Protein AF-A0A1Q3BG11-F1 (afdb_monomer_lite)

Structure (mmCIF, N/CA/C/O backbone):
data_AF-A0A1Q3BG11-F1
#
_entry.id   AF-A0A1Q3BG11-F1
#
loop_
_atom_site.group_PDB
_atom_site.id
_atom_site.type_symbol
_atom_site.label_atom_id
_atom_site.label_alt_id
_atom_site.label_comp_id
_atom_site.label_asym_id
_atom_site.label_entity_id
_atom_site.label_seq_id
_atom_site.pdbx_PDB_ins_code
_atom_site.Cartn_x
_atom_site.Cartn_y
_atom_site.Cartn_z
_atom_site.occupancy
_atom_site.B_iso_or_equiv
_atom_site.auth_seq_id
_atom_site.auth_comp_id
_atom_site.auth_asym_id
_atom_site.auth_atom_id
_atom_site.pdbx_PDB_model_num
ATOM 1 N N . MET A 1 1 ? 8.429 -16.108 -22.280 1.00 91.06 1 MET A N 1
ATOM 2 C CA . MET A 1 1 ? 7.353 -15.511 -23.108 1.00 91.06 1 MET A CA 1
ATOM 3 C C . MET A 1 1 ? 7.818 -15.096 -24.497 1.00 91.06 1 MET A C 1
ATOM 5 O O . MET A 1 1 ? 7.087 -15.350 -25.440 1.00 91.06 1 MET A O 1
ATOM 9 N N . THR A 1 2 ? 9.026 -14.552 -24.651 1.00 92.62 2 THR A N 1
ATOM 10 C CA . THR A 1 2 ? 9.602 -14.140 -25.947 1.00 92.62 2 THR A CA 1
ATOM 11 C C . THR A 1 2 ? 9.601 -15.234 -27.016 1.00 92.62 2 THR A C 1
ATOM 13 O O . THR A 1 2 ? 9.143 -14.990 -28.124 1.00 92.62 2 THR A O 1
ATOM 16 N N . VAL A 1 3 ? 10.014 -16.461 -26.672 1.00 95.56 3 VAL A N 1
ATOM 17 C CA . VAL A 1 3 ? 10.010 -17.607 -27.607 1.00 95.56 3 VAL A CA 1
ATOM 18 C C . VAL A 1 3 ? 8.602 -17.912 -28.127 1.00 95.56 3 VAL A C 1
ATOM 20 O O . VAL A 1 3 ? 8.398 -18.073 -29.325 1.00 95.56 3 VAL A O 1
ATOM 23 N N . PHE A 1 4 ? 7.615 -17.937 -27.229 1.00 95.31 4 PHE A N 1
ATOM 24 C CA . PHE A 1 4 ? 6.220 -18.174 -27.596 1.00 95.31 4 PHE A CA 1
ATOM 25 C C . PHE A 1 4 ? 5.673 -17.057 -28.492 1.00 95.31 4 PHE A C 1
ATOM 27 O O . PHE A 1 4 ? 5.057 -17.341 -29.513 1.00 95.31 4 PHE A O 1
ATOM 34 N N . ALA A 1 5 ? 5.934 -15.793 -28.143 1.00 95.75 5 ALA A N 1
ATOM 35 C CA . ALA A 1 5 ? 5.505 -14.654 -28.947 1.00 95.75 5 ALA A CA 1
ATOM 36 C C . ALA A 1 5 ? 6.107 -14.695 -30.363 1.00 95.75 5 ALA A C 1
ATOM 38 O O . ALA A 1 5 ? 5.380 -14.507 -31.334 1.00 95.75 5 ALA A O 1
ATOM 39 N N . ALA A 1 6 ? 7.396 -15.026 -30.493 1.00 95.75 6 ALA A N 1
ATOM 40 C CA . ALA A 1 6 ? 8.051 -15.188 -31.789 1.00 95.75 6 ALA A CA 1
ATOM 41 C C . ALA A 1 6 ? 7.419 -16.314 -32.627 1.00 95.75 6 ALA A C 1
ATOM 43 O O . ALA A 1 6 ? 7.123 -16.113 -33.803 1.00 95.75 6 ALA A O 1
ATOM 44 N N . GLY A 1 7 ? 7.157 -17.478 -32.023 1.00 97.38 7 GLY A N 1
ATOM 45 C CA . GLY A 1 7 ? 6.499 -18.596 -32.708 1.00 97.38 7 GLY A CA 1
ATOM 46 C C . GLY A 1 7 ? 5.067 -18.270 -33.141 1.00 97.38 7 GLY A C 1
ATOM 47 O O . GLY A 1 7 ? 4.657 -18.616 -34.248 1.00 97.38 7 GLY A O 1
ATOM 48 N N . MET A 1 8 ? 4.322 -17.547 -32.305 1.00 96.94 8 MET A N 1
ATOM 49 C CA . MET A 1 8 ? 2.980 -17.084 -32.641 1.00 96.94 8 MET A CA 1
ATOM 50 C C . MET A 1 8 ? 2.997 -16.107 -33.821 1.00 96.94 8 MET A C 1
ATOM 52 O O . MET A 1 8 ? 2.231 -16.300 -34.759 1.00 96.94 8 MET A O 1
ATOM 56 N N . ILE A 1 9 ? 3.909 -15.128 -33.828 1.00 96.25 9 ILE A N 1
ATOM 57 C CA . ILE A 1 9 ? 4.080 -14.195 -34.954 1.00 96.25 9 ILE A CA 1
ATOM 58 C C . ILE A 1 9 ? 4.411 -14.961 -36.243 1.00 96.25 9 ILE A C 1
ATOM 60 O O . ILE A 1 9 ? 3.828 -14.691 -37.289 1.00 96.25 9 ILE A O 1
ATOM 64 N N . GLN A 1 10 ? 5.291 -15.966 -36.184 1.00 97.88 10 GLN A N 1
ATOM 65 C CA . GLN A 1 10 ? 5.589 -16.808 -37.350 1.00 97.88 10 GLN A CA 1
ATOM 66 C C . GLN A 1 10 ? 4.364 -17.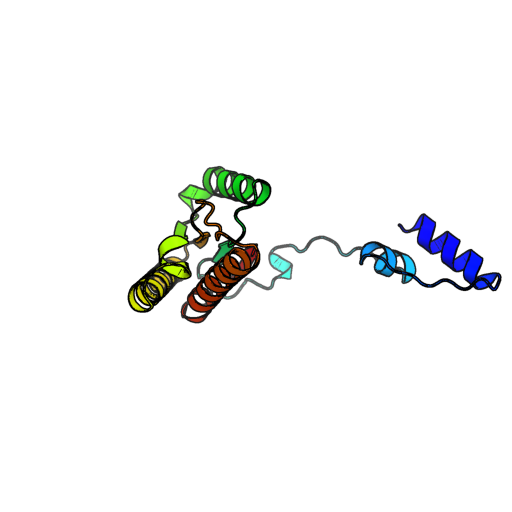580 -37.856 1.00 97.88 10 GLN A C 1
ATOM 68 O O . GLN A 1 10 ? 4.205 -17.753 -39.063 1.00 97.88 10 GLN A O 1
ATOM 73 N N . ALA A 1 11 ? 3.500 -18.059 -36.960 1.00 97.88 11 ALA A N 1
ATOM 74 C CA . ALA A 1 11 ? 2.260 -18.726 -37.342 1.00 97.88 11 ALA A CA 1
ATOM 75 C C . ALA A 1 11 ? 1.238 -17.741 -37.938 1.00 97.88 11 ALA A C 1
ATOM 77 O O . ALA A 1 11 ? 0.581 -18.078 -38.923 1.00 97.88 11 ALA A O 1
ATOM 78 N N . GLU A 1 12 ? 1.140 -16.523 -37.396 1.00 97.12 12 GLU A N 1
ATOM 79 C CA . GLU A 1 12 ? 0.310 -15.439 -37.941 1.00 97.12 12 GLU A CA 1
ATOM 80 C C . GLU A 1 12 ? 0.752 -15.052 -39.361 1.00 97.12 12 GLU A C 1
ATOM 82 O O . GLU A 1 12 ? -0.081 -14.971 -40.262 1.00 97.12 12 GLU A O 1
ATOM 87 N N . LEU A 1 13 ? 2.064 -14.939 -39.606 1.00 97.38 13 LEU A N 1
ATOM 88 C CA . LEU A 1 13 ? 2.633 -14.705 -40.944 1.00 97.38 13 LEU A CA 1
ATOM 89 C C . LEU A 1 13 ? 2.334 -15.840 -41.940 1.00 97.38 13 LEU A C 1
ATOM 91 O O . LEU A 1 13 ? 2.331 -15.617 -43.147 1.00 97.38 13 LEU A O 1
ATOM 95 N N . LYS A 1 14 ? 2.049 -17.052 -41.448 1.00 98.25 14 LYS A N 1
ATOM 96 C CA . LYS A 1 14 ? 1.590 -18.202 -42.247 1.00 98.25 14 LYS A CA 1
ATOM 97 C C . LYS A 1 14 ? 0.059 -18.268 -42.379 1.00 98.25 14 LYS A C 1
ATOM 99 O O . LYS A 1 14 ? -0.474 -19.303 -42.775 1.00 98.25 14 LYS A O 1
ATOM 104 N N . GLY A 1 15 ? -0.655 -17.199 -42.023 1.00 98.31 15 GLY A N 1
ATOM 105 C CA . GLY A 1 15 ? -2.106 -17.077 -42.173 1.00 98.31 15 GLY A CA 1
ATOM 106 C C . GLY A 1 15 ? -2.930 -17.659 -41.022 1.00 98.31 15 GLY A C 1
ATOM 107 O O . GLY A 1 15 ? -4.132 -17.861 -41.179 1.00 98.31 15 GLY A O 1
ATOM 108 N N . LYS A 1 16 ? -2.322 -17.965 -39.867 1.00 98.06 16 LYS A N 1
ATOM 109 C CA . LYS A 1 16 ? -3.083 -18.346 -38.665 1.00 98.06 16 LYS A CA 1
ATOM 110 C C . LYS A 1 16 ? -3.617 -17.105 -37.952 1.00 98.06 16 LYS A C 1
ATOM 11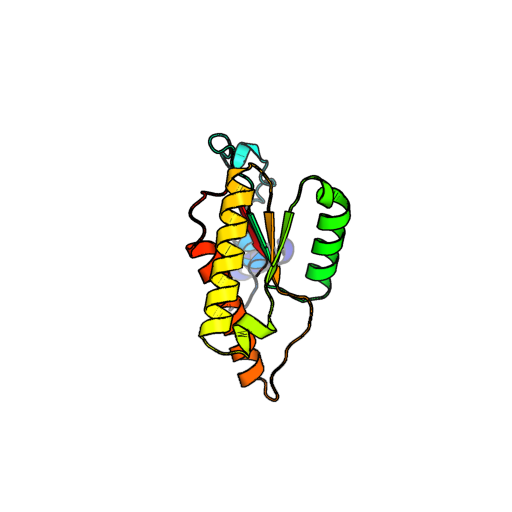2 O O . LYS A 1 16 ? -2.998 -16.048 -37.967 1.00 98.06 16 LYS A O 1
ATOM 117 N N . SER A 1 17 ? -4.754 -17.243 -37.285 1.00 96.50 17 SER A N 1
ATOM 118 C CA . SER A 1 17 ? -5.334 -16.183 -36.460 1.00 96.50 17 SER A CA 1
ATOM 119 C C . SER A 1 17 ? -5.624 -16.726 -35.072 1.00 96.50 17 SER A C 1
ATOM 121 O O . SER A 1 17 ? -6.078 -17.860 -34.922 1.00 96.50 17 SER A O 1
ATOM 123 N N . PHE A 1 18 ? -5.344 -15.915 -34.057 1.00 95.19 18 PHE A N 1
ATOM 124 C CA . PHE A 1 18 ? -5.436 -16.310 -32.660 1.00 95.19 18 PHE A CA 1
ATOM 125 C C . PHE A 1 18 ? -6.128 -15.216 -31.850 1.00 95.19 18 PHE A C 1
ATOM 127 O O . PHE A 1 18 ? -5.914 -14.027 -32.081 1.00 95.19 18 PHE A O 1
ATOM 134 N N . LEU A 1 19 ? -6.910 -15.626 -30.854 1.00 95.75 19 LEU A N 1
ATOM 135 C CA . LEU A 1 19 ? -7.451 -14.741 -29.830 1.00 95.75 19 LEU A CA 1
ATOM 136 C C . LEU A 1 19 ? -6.663 -14.951 -28.534 1.00 95.75 19 LEU A C 1
ATOM 138 O O . LEU A 1 19 ? -6.684 -16.040 -27.961 1.00 95.75 19 LEU A O 1
ATOM 142 N N . CYS A 1 20 ? -5.971 -13.914 -28.061 1.00 92.12 20 CYS A N 1
ATOM 143 C CA . CYS A 1 20 ? -5.150 -13.998 -26.854 1.00 92.12 20 CYS A CA 1
ATOM 144 C C . CYS A 1 20 ? -5.880 -13.475 -25.619 1.00 92.12 20 CYS A C 1
ATOM 146 O O . CYS A 1 20 ? -6.220 -12.296 -25.540 1.00 92.12 20 CYS A O 1
ATOM 148 N N . ARG A 1 21 ? -5.995 -14.326 -24.594 1.00 96.06 21 ARG A N 1
ATOM 149 C CA . ARG A 1 21 ? -6.248 -13.915 -23.208 1.00 96.06 21 ARG A CA 1
ATOM 150 C C . ARG A 1 21 ? -4.974 -14.149 -22.401 1.00 96.06 21 ARG A C 1
ATOM 152 O O . ARG A 1 21 ? -4.660 -15.283 -22.055 1.00 96.06 21 ARG A O 1
ATOM 159 N N . SER A 1 22 ? -4.218 -13.089 -22.135 1.00 94.19 22 SER A N 1
ATOM 160 C CA . SER A 1 22 ? -2.869 -13.179 -21.561 1.00 94.19 22 SER A CA 1
ATOM 161 C C . SER A 1 22 ? -2.593 -12.096 -20.520 1.00 94.19 22 SER A C 1
ATOM 163 O O . SER A 1 22 ? -3.253 -11.062 -20.501 1.00 94.19 22 SER A O 1
ATOM 165 N N . ALA A 1 23 ? -1.555 -12.296 -19.706 1.00 93.81 23 ALA A N 1
ATOM 166 C CA . ALA A 1 23 ? -1.011 -11.259 -18.831 1.00 93.81 23 ALA A CA 1
ATOM 167 C C . ALA A 1 23 ? -0.044 -10.314 -19.578 1.00 93.81 23 ALA A C 1
ATOM 169 O O . ALA A 1 23 ? 0.344 -10.562 -20.723 1.00 93.81 23 ALA A O 1
ATOM 170 N N . ALA A 1 24 ? 0.396 -9.251 -18.898 1.00 91.75 24 ALA A N 1
ATOM 171 C CA . ALA A 1 24 ? 1.242 -8.198 -19.469 1.00 91.75 24 ALA A CA 1
ATOM 172 C C . ALA A 1 24 ? 2.568 -8.705 -20.072 1.00 91.75 24 ALA A C 1
ATOM 174 O O . ALA A 1 24 ? 3.050 -8.153 -21.057 1.00 91.75 24 ALA A O 1
ATOM 175 N N . SER A 1 25 ? 3.140 -9.787 -19.534 1.00 92.44 25 SER A N 1
ATOM 176 C CA . SER A 1 25 ? 4.415 -10.343 -20.009 1.00 92.44 25 SER A CA 1
ATOM 177 C C . SER A 1 25 ? 4.363 -10.849 -21.455 1.00 92.44 25 SER A C 1
ATOM 179 O O . SER A 1 25 ? 5.370 -10.774 -22.161 1.00 92.44 25 SER A O 1
ATOM 181 N N . PHE A 1 26 ? 3.207 -11.338 -21.916 1.00 94.62 26 PHE A N 1
ATOM 182 C CA . PHE A 1 26 ? 3.011 -11.719 -23.315 1.00 94.62 26 PHE A CA 1
ATOM 183 C C . PHE A 1 26 ? 2.958 -10.491 -24.224 1.00 94.62 26 PHE A C 1
ATOM 185 O O . PHE A 1 26 ? 3.618 -10.480 -25.258 1.00 94.62 26 PHE A O 1
ATOM 192 N N . VAL A 1 27 ? 2.229 -9.446 -23.818 1.00 93.50 27 VAL A N 1
ATOM 193 C CA . VAL A 1 27 ? 2.120 -8.195 -24.582 1.00 93.50 27 VAL A CA 1
ATOM 194 C C . VAL A 1 27 ? 3.503 -7.581 -24.788 1.00 93.50 27 VAL A C 1
ATOM 196 O O . VAL A 1 27 ? 3.880 -7.318 -25.928 1.00 93.50 27 VAL A O 1
ATOM 199 N N . SER A 1 28 ? 4.295 -7.455 -23.716 1.00 93.50 28 SER A N 1
ATOM 200 C CA . SER A 1 28 ? 5.669 -6.942 -23.785 1.00 93.50 28 SER A CA 1
ATOM 201 C C . SER A 1 28 ? 6.554 -7.763 -24.716 1.00 93.50 28 SER A C 1
ATOM 203 O O . SER A 1 28 ? 7.271 -7.201 -25.539 1.00 93.50 28 SER A O 1
ATOM 205 N N . ALA A 1 29 ? 6.473 -9.092 -24.620 1.00 93.94 29 ALA A N 1
ATOM 206 C CA . ALA A 1 29 ? 7.219 -9.994 -25.487 1.00 93.94 29 ALA A CA 1
ATOM 207 C C . ALA A 1 29 ? 6.795 -9.885 -26.962 1.00 93.94 29 ALA A C 1
ATOM 209 O O . ALA A 1 29 ? 7.647 -9.959 -27.841 1.00 93.94 29 ALA A O 1
ATOM 210 N N . ARG A 1 30 ? 5.497 -9.706 -27.235 1.00 93.69 30 ARG A N 1
ATOM 211 C CA . ARG A 1 30 ? 4.941 -9.665 -28.593 1.00 93.69 30 ARG A CA 1
ATOM 212 C C . ARG A 1 30 ? 5.296 -8.391 -29.344 1.00 93.69 30 ARG A C 1
ATOM 214 O O . ARG A 1 30 ? 5.597 -8.467 -30.527 1.00 93.69 30 ARG A O 1
ATOM 221 N N . ILE A 1 31 ? 5.260 -7.240 -28.679 1.00 93.38 31 ILE A N 1
ATOM 222 C CA . ILE A 1 31 ? 5.574 -5.953 -29.321 1.00 93.38 31 ILE A CA 1
ATOM 223 C C . ILE A 1 31 ? 7.051 -5.559 -29.174 1.00 93.38 31 ILE A C 1
ATOM 225 O O . ILE A 1 31 ? 7.436 -4.467 -29.577 1.00 93.38 31 ILE A O 1
ATOM 229 N N . GLY A 1 32 ? 7.874 -6.430 -28.581 1.00 92.19 32 GLY A N 1
ATOM 230 C CA . GLY A 1 32 ? 9.307 -6.194 -28.424 1.00 92.19 32 GLY A CA 1
ATOM 231 C C . GLY A 1 32 ? 9.650 -5.080 -27.433 1.00 92.19 32 GLY A C 1
ATOM 232 O O . GLY A 1 32 ? 10.635 -4.377 -27.643 1.00 92.19 32 GLY A O 1
ATOM 233 N N . ILE A 1 33 ? 8.871 -4.902 -26.352 1.00 91.50 33 ILE A N 1
ATOM 234 C CA . ILE A 1 33 ? 9.255 -3.970 -25.279 1.00 91.50 33 ILE A CA 1
ATOM 235 C C . ILE A 1 33 ? 10.585 -4.438 -24.685 1.00 91.50 33 ILE A C 1
ATOM 237 O O . ILE A 1 33 ? 10.675 -5.509 -24.079 1.00 91.50 33 ILE A O 1
ATOM 241 N N . ILE A 1 34 ? 11.602 -3.590 -24.821 1.00 87.50 34 ILE A N 1
ATOM 242 C CA . ILE A 1 34 ? 12.915 -3.802 -24.222 1.00 87.50 34 ILE A CA 1
ATOM 243 C C . ILE A 1 34 ? 12.804 -3.529 -22.713 1.00 87.50 34 ILE A C 1
ATOM 245 O O . ILE A 1 34 ? 12.271 -2.482 -22.324 1.00 87.50 34 ILE A O 1
ATOM 249 N N . PRO A 1 35 ? 13.285 -4.443 -21.847 1.00 84.06 35 PRO A N 1
ATOM 250 C CA . PRO A 1 35 ? 13.332 -4.205 -20.412 1.00 84.06 35 PRO A CA 1
ATOM 251 C C . PRO A 1 35 ? 14.083 -2.912 -20.098 1.00 84.06 35 PRO A C 1
ATOM 253 O O . PRO A 1 35 ? 15.205 -2.705 -20.557 1.00 84.06 35 PRO A O 1
ATOM 256 N N 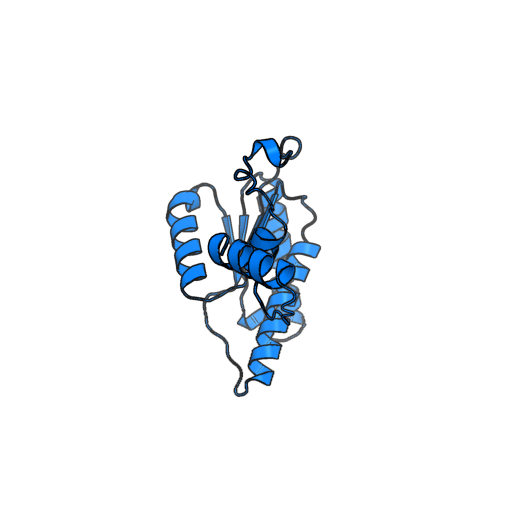. LYS A 1 36 ? 13.465 -2.044 -19.298 1.00 86.56 36 LYS A N 1
ATOM 257 C CA . LYS A 1 36 ? 14.149 -0.877 -18.740 1.00 86.56 36 LYS A CA 1
ATOM 258 C C . LYS A 1 36 ? 14.967 -1.315 -17.530 1.00 86.56 36 LYS A C 1
ATOM 260 O O . LYS A 1 36 ? 14.516 -2.162 -16.757 1.00 86.56 36 LYS A O 1
ATOM 265 N N . SER A 1 37 ? 16.144 -0.721 -17.360 1.00 89.50 37 SER A N 1
ATOM 266 C CA . SER A 1 37 ? 16.928 -0.885 -16.135 1.00 89.50 37 SER A CA 1
ATOM 267 C C . SER A 1 37 ? 16.114 -0.453 -14.906 1.00 89.50 37 SER A C 1
ATOM 269 O O . SER A 1 37 ? 15.242 0.415 -15.035 1.00 89.50 37 SER A O 1
ATOM 271 N N . PRO A 1 38 ? 16.379 -1.029 -13.719 1.00 90.31 38 PRO A N 1
ATOM 272 C CA . PRO A 1 38 ? 15.759 -0.574 -12.479 1.00 90.31 38 PRO A CA 1
ATOM 273 C C . PRO A 1 38 ? 15.974 0.926 -12.258 1.00 90.31 38 PRO A C 1
ATOM 275 O O . PRO A 1 38 ? 17.046 1.448 -12.567 1.00 90.31 38 PRO A O 1
ATOM 278 N N . LEU A 1 39 ? 14.965 1.600 -11.701 1.00 87.69 39 LEU A N 1
ATOM 279 C CA . LEU A 1 39 ? 15.082 3.003 -11.306 1.00 87.69 39 LEU A CA 1
ATOM 280 C C . LEU A 1 39 ? 16.064 3.137 -10.140 1.00 87.69 39 LEU A C 1
ATOM 282 O O . LEU A 1 39 ? 15.990 2.394 -9.160 1.00 87.69 39 LEU A O 1
ATOM 286 N N . LEU A 1 40 ? 16.955 4.114 -10.239 1.00 84.06 40 LEU A N 1
ATOM 287 C CA . LEU A 1 40 ? 17.857 4.537 -9.178 1.00 84.06 40 LEU A CA 1
ATOM 288 C C . LEU A 1 40 ? 17.282 5.770 -8.462 1.00 84.06 40 LEU A C 1
ATOM 290 O O . LEU A 1 40 ? 16.491 6.508 -9.049 1.00 84.06 40 LEU A O 1
ATOM 294 N N . PRO A 1 41 ? 17.718 6.075 -7.225 1.00 76.56 41 PRO A N 1
ATOM 295 C CA . PRO A 1 41 ? 17.248 7.259 -6.498 1.00 76.56 41 PRO A CA 1
ATOM 296 C C . PRO A 1 41 ? 17.369 8.573 -7.291 1.00 76.56 41 PRO A C 1
ATOM 298 O O . PRO A 1 41 ? 16.477 9.417 -7.237 1.00 76.56 41 PRO A O 1
ATOM 301 N N . LYS A 1 42 ? 18.435 8.719 -8.090 1.00 81.75 42 LYS A N 1
ATOM 302 C CA . LYS A 1 42 ? 18.650 9.882 -8.968 1.00 81.75 42 LYS A CA 1
ATOM 303 C C . LYS A 1 42 ? 17.600 10.020 -10.079 1.00 81.75 42 LYS A C 1
ATOM 305 O O . LYS A 1 42 ? 17.315 11.139 -10.493 1.00 81.75 42 LYS A O 1
ATOM 310 N N . ASP A 1 43 ? 17.011 8.912 -10.531 1.00 86.62 43 ASP A N 1
ATOM 311 C CA . ASP A 1 43 ? 16.022 8.894 -11.617 1.00 86.62 43 ASP A CA 1
ATOM 312 C C . ASP A 1 43 ? 14.644 9.376 -11.134 1.00 86.62 43 ASP A C 1
ATOM 314 O O . ASP A 1 43 ? 13.783 9.720 -11.940 1.00 86.62 43 ASP A O 1
ATOM 318 N N . LEU A 1 44 ? 14.435 9.423 -9.813 1.00 80.69 44 LEU A N 1
ATOM 319 C CA . LEU A 1 44 ? 13.180 9.834 -9.182 1.00 80.69 44 LEU A CA 1
ATOM 320 C C . LEU A 1 44 ? 13.087 11.354 -8.947 1.00 80.69 44 LEU A C 1
ATOM 322 O O . LEU A 1 44 ? 12.040 11.843 -8.529 1.00 80.69 44 LEU A O 1
ATOM 326 N N . GLY A 1 45 ? 14.163 12.116 -9.187 1.00 76.56 45 GLY A N 1
ATOM 327 C CA . GLY A 1 45 ? 14.163 13.578 -9.028 1.00 76.56 45 GLY A CA 1
ATOM 328 C C . GLY A 1 45 ? 13.979 14.065 -7.582 1.00 76.56 45 GLY A C 1
ATOM 329 O O . GLY A 1 45 ? 13.551 15.200 -7.357 1.00 76.56 45 GLY A O 1
ATOM 330 N N . ILE A 1 46 ? 14.308 13.226 -6.596 1.00 74.12 46 ILE A N 1
ATOM 331 C CA . ILE A 1 46 ? 14.086 13.446 -5.157 1.00 74.12 46 ILE A CA 1
ATOM 332 C C . ILE A 1 46 ? 15.186 14.345 -4.554 1.00 74.12 46 ILE A C 1
ATOM 334 O O . ILE A 1 46 ? 15.872 13.986 -3.603 1.00 74.12 46 ILE A O 1
ATOM 338 N N . ASN A 1 47 ? 15.399 15.527 -5.133 1.00 69.06 47 ASN A N 1
ATOM 339 C CA . ASN A 1 47 ? 16.529 16.391 -4.757 1.00 69.06 47 ASN A CA 1
ATOM 340 C C . ASN A 1 47 ? 16.104 17.659 -4.001 1.00 69.06 47 ASN A C 1
ATOM 342 O O . ASN A 1 47 ? 16.962 18.387 -3.508 1.00 69.06 47 ASN A O 1
ATOM 346 N N . LYS A 1 48 ? 14.799 17.955 -3.943 1.00 66.00 48 LYS A N 1
ATOM 347 C CA . LYS A 1 48 ? 14.282 19.234 -3.426 1.00 66.00 48 LYS A CA 1
ATOM 348 C C . LYS A 1 48 ? 13.744 19.149 -1.998 1.00 66.00 48 LYS A C 1
ATOM 350 O O . LYS A 1 48 ? 13.996 20.063 -1.221 1.00 66.00 48 LYS A O 1
ATOM 355 N N . GLU A 1 49 ? 13.086 18.045 -1.638 1.00 71.44 49 GLU A N 1
ATOM 356 C CA . GLU A 1 49 ? 12.420 17.938 -0.336 1.00 71.44 49 GLU A CA 1
ATOM 357 C C . GLU A 1 49 ? 13.274 17.214 0.697 1.00 71.44 49 GLU A C 1
ATOM 359 O O . GLU A 1 49 ? 13.764 16.107 0.468 1.00 71.44 49 GLU A O 1
ATOM 364 N N . ARG A 1 50 ? 13.425 17.851 1.862 1.00 83.06 50 ARG A N 1
ATOM 365 C CA . ARG A 1 50 ? 14.134 17.287 3.019 1.00 83.06 50 ARG A CA 1
ATOM 366 C C . ARG A 1 50 ? 13.228 16.476 3.942 1.00 83.06 50 ARG A C 1
ATOM 368 O O . ARG A 1 50 ? 13.741 15.788 4.814 1.00 83.06 50 ARG A O 1
ATOM 375 N N . ASN A 1 51 ? 11.910 16.554 3.755 1.00 92.19 51 ASN A N 1
ATOM 376 C CA . ASN A 1 51 ? 10.925 15.819 4.549 1.00 92.19 51 ASN A CA 1
ATOM 377 C C . ASN A 1 51 ? 11.167 14.303 4.506 1.00 92.19 51 ASN A C 1
ATOM 379 O O . ASN A 1 51 ? 11.845 13.781 3.618 1.00 92.19 51 ASN A O 1
ATOM 383 N N . GLY A 1 52 ? 10.584 13.593 5.468 1.00 93.50 52 GLY A N 1
ATOM 384 C CA . GLY A 1 52 ? 10.571 12.136 5.467 1.00 93.50 52 GLY A CA 1
ATOM 385 C C . GLY A 1 52 ? 9.891 11.563 4.219 1.00 93.50 52 GLY A C 1
ATOM 386 O O . GLY A 1 52 ? 9.071 12.207 3.559 1.00 93.50 52 GLY A O 1
ATOM 387 N N . GLY A 1 53 ? 10.253 10.337 3.867 1.00 94.38 53 GLY A N 1
ATOM 388 C CA . GLY A 1 53 ? 9.497 9.490 2.955 1.00 94.38 53 GLY A CA 1
ATOM 389 C C . GLY A 1 53 ? 8.332 8.818 3.674 1.00 94.38 53 GLY A C 1
ATOM 390 O O . GLY A 1 53 ? 8.411 8.530 4.867 1.00 94.38 53 GLY A O 1
ATOM 391 N N . LEU A 1 54 ? 7.256 8.557 2.938 1.00 96.56 54 LEU A N 1
ATOM 392 C CA . LEU A 1 54 ? 6.064 7.899 3.454 1.00 96.56 54 LEU A CA 1
ATOM 393 C C . LEU A 1 54 ? 5.923 6.505 2.837 1.00 96.56 54 LEU A C 1
ATOM 395 O O . LEU A 1 54 ? 5.925 6.343 1.618 1.00 96.56 54 LEU A O 1
ATOM 399 N N . ILE A 1 55 ? 5.760 5.493 3.679 1.00 96.50 55 ILE A N 1
ATOM 400 C CA . ILE A 1 55 ? 5.453 4.122 3.273 1.00 96.50 55 ILE A CA 1
ATOM 401 C C . ILE A 1 55 ? 4.040 3.808 3.764 1.00 96.50 55 ILE A C 1
ATOM 403 O O . ILE A 1 55 ? 3.751 3.996 4.938 1.00 96.50 55 ILE A O 1
ATOM 407 N N . VAL A 1 56 ? 3.150 3.333 2.895 1.00 96.94 56 VAL A N 1
ATOM 408 C CA . VAL A 1 56 ? 1.760 3.006 3.254 1.00 96.94 56 VAL A CA 1
ATOM 409 C C . VAL A 1 56 ? 1.492 1.542 2.957 1.00 96.94 56 VAL A C 1
ATOM 411 O O . VAL A 1 56 ? 1.650 1.102 1.814 1.00 96.94 56 VAL A O 1
ATOM 414 N N . VAL A 1 57 ? 1.079 0.778 3.969 1.00 94.88 57 VAL A N 1
ATOM 415 C CA . VAL A 1 57 ? 0.867 -0.665 3.834 1.00 94.88 57 VAL A CA 1
ATOM 416 C C . VAL A 1 57 ? -0.477 -1.107 4.406 1.00 94.88 57 VAL A C 1
ATOM 418 O O . VAL A 1 57 ? -0.654 -1.192 5.618 1.00 94.88 57 VAL A O 1
ATOM 421 N N . GLY A 1 58 ? -1.416 -1.430 3.513 1.00 90.12 58 GLY A N 1
ATOM 422 C CA . GLY A 1 58 ? -2.746 -1.945 3.872 1.00 90.12 58 GLY A CA 1
ATOM 423 C C . GLY A 1 58 ? -2.876 -3.469 3.806 1.00 90.12 58 GLY A C 1
ATOM 424 O O . GLY A 1 58 ? -3.763 -4.052 4.424 1.00 90.12 58 GLY A O 1
ATOM 425 N N . SER A 1 59 ? -1.980 -4.141 3.080 1.00 82.44 59 SER A N 1
ATOM 426 C CA . SER A 1 59 ? -2.030 -5.594 2.902 1.00 82.44 59 SER A CA 1
ATOM 427 C C . SER A 1 59 ? -1.580 -6.344 4.161 1.00 82.44 59 SER A C 1
ATOM 429 O O . SER A 1 59 ? -0.472 -6.128 4.659 1.00 82.44 59 SER A O 1
ATOM 431 N N . TYR A 1 60 ? -2.397 -7.296 4.617 1.00 81.06 60 TYR A N 1
ATOM 432 C CA . TYR A 1 60 ? -2.147 -8.170 5.774 1.00 81.06 60 TYR A CA 1
ATOM 433 C C . TYR A 1 60 ? -1.671 -9.587 5.396 1.00 81.06 60 TYR A C 1
ATOM 435 O O . TYR A 1 60 ? -1.591 -10.471 6.248 1.00 81.06 60 TYR A O 1
ATOM 443 N N . VAL A 1 61 ? -1.369 -9.843 4.118 1.00 85.00 61 VAL A N 1
ATOM 444 C CA . VAL A 1 61 ? -0.962 -11.185 3.668 1.00 85.00 61 VAL A CA 1
ATOM 445 C C . VAL A 1 61 ? 0.426 -11.566 4.208 1.00 85.00 61 VAL A C 1
ATOM 447 O O . VAL A 1 61 ? 1.283 -10.685 4.339 1.00 85.00 61 VAL A O 1
ATOM 450 N N . PRO A 1 62 ? 0.726 -12.869 4.410 1.00 86.06 62 PRO A N 1
ATOM 451 C CA . PRO A 1 62 ? 1.975 -13.313 5.043 1.00 86.06 62 PRO A CA 1
ATOM 452 C C . PRO A 1 62 ? 3.248 -12.750 4.404 1.00 86.06 62 PRO A C 1
ATOM 454 O O . PRO A 1 62 ? 4.223 -12.455 5.090 1.00 86.06 62 PRO A O 1
ATOM 457 N N . LYS A 1 63 ? 3.244 -12.567 3.077 1.00 90.38 63 LYS A N 1
ATOM 458 C CA . LYS A 1 63 ? 4.382 -11.987 2.356 1.00 90.38 63 LYS A CA 1
ATOM 459 C C . LYS A 1 63 ? 4.628 -10.531 2.752 1.00 90.38 63 LYS A C 1
ATOM 461 O O . LYS A 1 63 ? 5.770 -10.168 3.003 1.00 90.38 63 LYS A O 1
ATOM 466 N N . THR A 1 64 ? 3.577 -9.715 2.816 1.00 90.12 64 THR A N 1
ATOM 467 C CA . THR A 1 64 ? 3.691 -8.306 3.211 1.00 90.12 64 THR A CA 1
ATOM 468 C C . THR A 1 64 ? 4.043 -8.172 4.691 1.00 90.12 64 THR A C 1
ATOM 470 O O . THR A 1 64 ? 4.791 -7.267 5.050 1.00 90.12 64 THR A O 1
ATOM 473 N N . THR A 1 65 ? 3.579 -9.096 5.536 1.00 88.44 65 THR A N 1
ATOM 474 C CA . THR A 1 65 ? 3.982 -9.167 6.948 1.00 88.44 65 THR A CA 1
ATOM 475 C C . THR A 1 65 ? 5.486 -9.371 7.089 1.00 88.44 65 THR A C 1
ATOM 477 O O . THR A 1 65 ? 6.146 -8.506 7.655 1.00 88.44 65 THR A O 1
ATOM 480 N N . LYS A 1 66 ? 6.045 -10.408 6.449 1.00 91.88 66 LYS A N 1
ATOM 481 C CA . LYS A 1 66 ? 7.496 -10.670 6.462 1.00 91.88 66 LYS A CA 1
ATOM 482 C C . LYS A 1 66 ? 8.322 -9.503 5.916 1.00 91.88 66 LYS A C 1
ATOM 484 O O . LYS A 1 66 ? 9.382 -9.196 6.442 1.00 91.88 66 LYS A O 1
ATOM 489 N N . GLN A 1 67 ? 7.839 -8.840 4.861 1.00 92.88 67 GLN A N 1
ATOM 490 C CA . GLN A 1 67 ? 8.514 -7.668 4.290 1.00 92.88 67 GLN A CA 1
ATOM 491 C C . GLN A 1 67 ? 8.581 -6.494 5.275 1.00 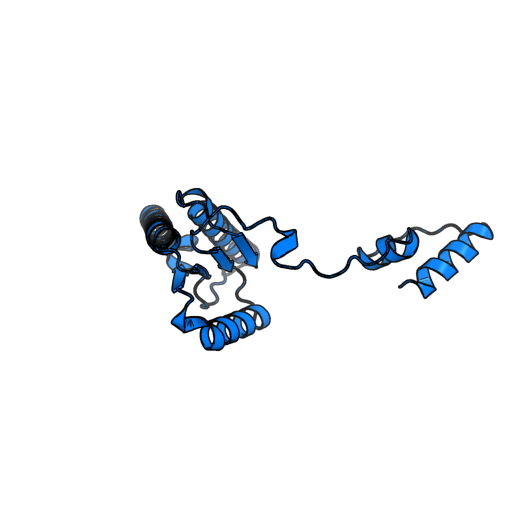92.88 67 GLN A C 1
ATOM 493 O O . GLN A 1 67 ? 9.599 -5.811 5.325 1.00 92.88 67 GLN A O 1
ATOM 498 N N . ILE A 1 68 ? 7.515 -6.254 6.044 1.00 91.88 68 ILE A N 1
ATOM 499 C CA . ILE A 1 68 ? 7.496 -5.190 7.055 1.00 91.88 68 ILE A CA 1
ATOM 500 C C . ILE A 1 68 ? 8.353 -5.554 8.263 1.00 91.88 68 ILE A C 1
ATOM 502 O O . ILE A 1 68 ? 9.085 -4.698 8.740 1.00 91.88 68 ILE A O 1
ATOM 506 N N . GLU A 1 69 ? 8.278 -6.791 8.752 1.00 92.38 69 GLU A N 1
ATOM 507 C CA . GLU A 1 69 ? 9.109 -7.248 9.874 1.00 92.38 69 GLU A CA 1
ATOM 508 C C . GLU A 1 69 ? 10.595 -7.061 9.560 1.00 92.38 69 GLU A C 1
ATOM 510 O O . GLU A 1 69 ? 11.330 -6.493 10.365 1.00 92.38 69 GLU A O 1
ATOM 515 N N . GLU A 1 70 ? 11.014 -7.442 8.352 1.00 95.69 70 GLU A N 1
ATOM 516 C CA . GLU A 1 70 ? 12.386 -7.240 7.894 1.00 95.69 70 GLU A CA 1
ATOM 517 C C . GLU A 1 70 ? 12.740 -5.751 7.775 1.00 95.69 70 GLU A C 1
ATOM 519 O O . GLU A 1 70 ? 13.796 -5.322 8.236 1.00 95.69 70 GLU A O 1
ATOM 524 N N . LEU A 1 71 ? 11.842 -4.937 7.209 1.00 93.75 71 LEU A N 1
ATOM 525 C CA . LEU A 1 71 ? 12.042 -3.492 7.094 1.00 93.75 71 LEU A CA 1
ATOM 526 C C . LEU A 1 71 ? 12.202 -2.828 8.471 1.00 93.75 71 LEU A C 1
ATOM 528 O O . LEU A 1 71 ? 13.090 -1.999 8.653 1.00 93.75 71 LEU A O 1
ATOM 532 N N . ILE A 1 72 ? 11.368 -3.188 9.447 1.00 92.38 72 ILE A N 1
ATOM 533 C CA . ILE A 1 72 ? 11.444 -2.658 10.813 1.00 92.38 72 ILE A CA 1
ATOM 534 C C . ILE A 1 72 ? 12.715 -3.161 11.509 1.00 92.38 72 ILE A C 1
ATOM 536 O O . ILE A 1 72 ? 13.389 -2.375 12.170 1.00 92.38 72 ILE A O 1
ATOM 540 N N . SER A 1 73 ? 13.084 -4.430 11.325 1.00 94.62 73 SER A N 1
ATOM 541 C CA . SER A 1 73 ? 14.323 -5.005 11.864 1.00 94.62 73 SER A CA 1
ATOM 542 C C . SER A 1 73 ? 15.565 -4.259 11.359 1.00 94.62 73 SER A C 1
ATOM 544 O O . SER A 1 73 ? 16.401 -3.824 12.153 1.00 94.62 73 SER A O 1
ATOM 546 N N . GLN A 1 74 ? 15.661 -4.030 10.046 1.00 95.31 74 GLN A N 1
ATOM 547 C CA . GLN A 1 74 ? 16.827 -3.382 9.440 1.00 95.31 74 GLN A CA 1
ATOM 548 C C . GLN A 1 74 ? 16.833 -1.858 9.608 1.00 95.31 74 GLN A C 1
ATOM 550 O O . GLN A 1 74 ? 17.895 -1.253 9.768 1.00 95.31 74 GLN A O 1
ATOM 555 N N . CYS A 1 75 ? 15.664 -1.213 9.560 1.00 92.75 75 CYS A N 1
ATOM 556 C CA . CYS A 1 75 ? 15.554 0.244 9.465 1.00 92.75 75 CYS A CA 1
ATOM 557 C C . CYS A 1 75 ? 14.872 0.906 10.671 1.00 92.75 75 CYS A C 1
ATOM 559 O O . CYS A 1 75 ? 14.768 2.129 10.695 1.00 92.75 75 CYS A O 1
ATOM 561 N N . GLY A 1 76 ? 14.453 0.168 11.702 1.00 88.69 76 GLY A N 1
ATOM 562 C CA . GLY A 1 76 ? 13.648 0.693 12.818 1.00 88.69 76 GLY A CA 1
ATOM 563 C C . GLY A 1 76 ? 14.286 1.837 13.618 1.00 88.69 76 GLY A C 1
ATOM 564 O O . GLY A 1 76 ? 13.586 2.611 14.265 1.00 88.69 76 GLY A O 1
ATOM 565 N N . ARG A 1 77 ? 15.612 2.016 13.540 1.00 89.19 77 ARG A N 1
ATOM 566 C CA . ARG A 1 77 ? 16.294 3.181 14.139 1.00 89.19 77 ARG A CA 1
ATOM 567 C C . ARG A 1 77 ? 15.943 4.492 13.426 1.00 89.19 77 ARG A C 1
ATOM 569 O O . ARG A 1 77 ? 15.818 5.527 14.081 1.00 89.19 77 ARG A O 1
ATOM 576 N N . VAL A 1 78 ? 15.788 4.437 12.103 1.00 89.44 78 VAL A N 1
ATOM 577 C CA . VAL A 1 78 ? 15.583 5.594 11.212 1.00 89.44 78 VAL A CA 1
ATOM 578 C C . VAL A 1 78 ? 14.164 5.677 10.639 1.00 89.44 78 VAL A C 1
ATOM 580 O O . VAL A 1 78 ? 13.799 6.710 10.091 1.00 89.44 78 VAL A O 1
ATOM 583 N N . LEU A 1 79 ? 13.369 4.615 10.795 1.00 94.56 79 LEU A N 1
ATOM 584 C CA . LEU A 1 79 ? 11.980 4.516 10.363 1.00 94.56 79 LEU A CA 1
ATOM 585 C C . LEU A 1 79 ? 11.038 4.642 11.566 1.00 94.56 79 LEU A C 1
ATOM 587 O O . LEU A 1 79 ? 11.268 4.049 12.621 1.00 94.56 79 LEU A O 1
ATOM 591 N N . ARG A 1 80 ? 9.955 5.400 11.413 1.00 97.12 80 ARG A N 1
ATOM 592 C CA . ARG A 1 80 ? 8.898 5.542 12.423 1.00 97.12 80 ARG A CA 1
ATOM 593 C C . ARG A 1 80 ? 7.654 4.804 11.987 1.00 97.12 80 ARG A C 1
ATOM 595 O O . ARG A 1 80 ? 7.278 4.891 10.829 1.00 97.12 80 ARG A O 1
ATOM 602 N N . THR A 1 81 ? 7.029 4.082 12.907 1.00 96.06 81 THR A N 1
ATOM 603 C CA . THR A 1 81 ? 5.856 3.257 12.604 1.00 96.06 81 THR A CA 1
ATOM 604 C C . THR A 1 81 ? 4.614 3.874 13.221 1.00 96.06 81 THR A C 1
ATOM 606 O O . THR A 1 81 ? 4.589 4.139 14.420 1.00 96.06 81 THR A O 1
ATOM 609 N N . ILE A 1 82 ? 3.594 4.072 12.395 1.00 96.75 82 ILE A N 1
ATOM 610 C CA . ILE A 1 82 ? 2.237 4.429 12.790 1.00 96.75 82 ILE A CA 1
ATOM 611 C C . ILE A 1 82 ? 1.363 3.226 12.448 1.00 96.75 82 ILE A C 1
ATOM 613 O O . ILE A 1 82 ? 1.172 2.893 11.275 1.00 96.75 82 ILE A O 1
ATOM 617 N N . GLU A 1 83 ? 0.857 2.551 13.474 1.00 95.75 83 GLU A N 1
ATOM 618 C CA . GLU A 1 83 ? -0.117 1.481 13.290 1.00 95.75 83 GLU A CA 1
ATOM 619 C C . GLU A 1 83 ? -1.536 2.059 13.320 1.00 95.75 83 GLU A C 1
ATOM 621 O O . GLU A 1 83 ? -1.895 2.782 14.244 1.00 95.75 83 GLU A O 1
ATOM 626 N N . VAL A 1 84 ? -2.339 1.723 12.310 1.00 95.81 84 VAL A N 1
ATOM 627 C CA . VAL A 1 84 ? -3.753 2.098 12.192 1.00 95.81 84 VAL A CA 1
ATOM 628 C C . VAL A 1 84 ? -4.608 0.895 12.558 1.00 95.81 84 VAL A C 1
ATOM 630 O O . VAL A 1 84 ? -4.533 -0.160 11.918 1.00 95.81 84 VAL A O 1
ATOM 633 N N . SER A 1 85 ? -5.456 1.041 13.571 1.00 94.00 85 SER A N 1
ATOM 634 C CA . SER A 1 85 ? -6.323 -0.041 14.027 1.00 94.00 85 SER A CA 1
ATOM 635 C C . SER A 1 85 ? -7.425 -0.352 13.014 1.00 94.00 85 SER A C 1
ATOM 637 O O . SER A 1 85 ? -8.365 0.425 12.841 1.00 94.00 85 SER A O 1
ATOM 639 N N . VAL A 1 86 ? -7.362 -1.545 12.408 1.00 91.69 86 VAL A N 1
ATOM 640 C CA . VAL A 1 86 ? -8.400 -2.064 11.496 1.00 91.69 86 VAL A CA 1
ATOM 641 C C . VAL A 1 86 ? -9.776 -2.053 12.164 1.00 91.69 86 VAL A C 1
ATOM 643 O O . VAL A 1 86 ? -10.766 -1.697 11.532 1.00 91.69 86 VAL A O 1
ATOM 646 N N . GLU A 1 87 ? -9.849 -2.396 13.450 1.00 91.12 87 GLU A N 1
ATOM 647 C CA . GLU A 1 87 ? -11.103 -2.448 14.204 1.00 91.12 87 GLU A CA 1
ATOM 648 C C . GLU A 1 87 ? -11.761 -1.067 14.287 1.00 91.12 87 GLU A C 1
ATOM 650 O O . GLU A 1 87 ? -12.929 -0.920 13.924 1.00 91.12 87 GLU A O 1
ATOM 655 N N . LYS A 1 88 ? -10.991 -0.041 14.673 1.00 91.25 88 LYS A N 1
ATOM 656 C CA . LYS A 1 88 ? -11.495 1.334 14.791 1.00 91.25 88 LYS A CA 1
ATOM 657 C C . LYS A 1 88 ? -11.943 1.907 13.448 1.00 91.25 88 LYS A C 1
ATOM 659 O O . LYS A 1 88 ? -12.959 2.587 13.397 1.00 91.25 88 LYS A O 1
ATOM 664 N N . VAL A 1 89 ? -11.231 1.608 12.358 1.00 91.38 89 VAL A N 1
ATOM 665 C CA . VAL A 1 89 ? -11.570 2.177 11.042 1.00 91.38 89 VAL A CA 1
ATOM 666 C C . VAL A 1 89 ? -12.674 1.426 10.291 1.00 91.38 89 VAL A C 1
ATOM 668 O O . VAL A 1 89 ? -13.215 1.969 9.328 1.00 91.38 89 VAL A O 1
ATOM 671 N N . SER A 1 90 ? -13.009 0.189 10.689 1.00 87.81 90 SER A N 1
ATOM 672 C CA . SER A 1 90 ? -13.946 -0.664 9.932 1.00 87.81 90 SER A CA 1
ATOM 673 C C . SER A 1 90 ? -15.195 -1.120 10.688 1.00 87.81 90 SER A C 1
ATOM 675 O O . SER A 1 90 ? -16.214 -1.366 10.039 1.00 87.81 90 SER A O 1
ATOM 677 N N . MET A 1 91 ? -15.144 -1.234 12.019 1.00 80.12 91 MET A N 1
ATOM 678 C CA . MET A 1 91 ? -16.219 -1.840 12.823 1.00 80.12 91 MET A CA 1
ATOM 679 C C . MET A 1 91 ? -16.836 -0.910 13.864 1.00 80.12 91 MET A C 1
ATOM 681 O O . MET A 1 91 ? -17.879 -1.234 14.427 1.00 80.12 91 MET A O 1
ATOM 685 N N . LYS A 1 92 ? -16.186 0.215 14.144 1.00 84.38 92 LYS A N 1
ATOM 686 C CA . LYS A 1 92 ? -16.568 1.130 15.214 1.00 84.38 92 LYS A CA 1
ATOM 687 C C . LYS A 1 92 ? -17.360 2.334 14.701 1.00 84.38 92 LYS A C 1
ATOM 689 O O . LYS A 1 92 ? -17.673 2.414 13.512 1.00 84.38 92 LYS A O 1
ATOM 694 N N . SER A 1 93 ? -17.747 3.229 15.612 1.00 90.00 93 SER A N 1
ATOM 695 C CA . SER A 1 93 ? -18.561 4.395 15.268 1.00 90.00 93 SER A CA 1
ATOM 696 C C . SER A 1 93 ? -17.824 5.341 14.310 1.00 90.00 93 SER A C 1
ATOM 698 O O . SER A 1 93 ? -16.597 5.293 14.171 1.00 90.00 93 SER A O 1
ATOM 700 N N . SER A 1 94 ? -18.575 6.224 13.645 1.00 90.69 94 SER A N 1
ATOM 701 C CA . SER A 1 94 ? -17.981 7.215 12.740 1.00 90.69 94 SER A CA 1
ATOM 702 C C . SER A 1 94 ? -16.997 8.128 13.476 1.00 90.69 94 SER A C 1
ATOM 704 O O . SER A 1 94 ? -15.986 8.518 12.902 1.00 90.69 94 SER A O 1
ATOM 706 N N . GLU A 1 95 ? -17.253 8.437 14.747 1.00 93.56 95 GLU A N 1
ATOM 707 C CA . GLU A 1 95 ? -16.382 9.269 15.578 1.00 93.56 95 GLU A CA 1
ATOM 708 C C . GLU A 1 95 ? -15.040 8.581 15.867 1.00 93.56 95 GLU A C 1
ATOM 710 O O . GLU A 1 95 ? -13.989 9.209 15.747 1.00 93.56 95 GLU A O 1
ATOM 715 N N . GLU A 1 96 ? -15.047 7.284 16.200 1.00 93.31 96 GLU A N 1
ATOM 716 C CA . GLU A 1 96 ? -13.812 6.522 16.443 1.00 93.31 96 GLU A CA 1
ATOM 717 C C . GLU A 1 96 ? -12.985 6.351 15.165 1.00 93.31 96 GLU A C 1
ATOM 719 O O . GLU A 1 96 ? -11.755 6.449 15.207 1.00 93.31 96 GLU A O 1
ATOM 724 N N . ARG A 1 97 ? -13.653 6.149 14.023 1.00 94.81 97 ARG A N 1
ATOM 725 C CA . ARG A 1 97 ? -12.999 6.119 12.712 1.00 94.81 97 ARG A CA 1
ATOM 726 C C . ARG A 1 97 ? -12.305 7.445 12.410 1.00 94.81 97 ARG A C 1
ATOM 728 O O . ARG A 1 97 ? -11.128 7.448 12.055 1.00 94.81 97 ARG A O 1
ATOM 735 N N . GLU A 1 98 ? -13.026 8.556 12.539 1.00 96.44 98 GLU A N 1
ATOM 736 C CA . GLU A 1 98 ? -12.486 9.890 12.266 1.00 96.44 98 GLU A CA 1
ATOM 737 C C . GLU A 1 98 ? -11.339 10.250 13.214 1.00 96.44 98 GLU A C 1
ATOM 739 O O . GLU A 1 98 ? -10.327 10.797 12.778 1.00 96.44 98 GLU A O 1
ATOM 744 N N . SER A 1 99 ? -11.455 9.890 14.495 1.00 96.81 99 SER A N 1
ATOM 745 C CA . SER A 1 99 ? -10.398 10.100 15.485 1.00 96.81 99 SER A CA 1
ATOM 746 C C . SER A 1 99 ? -9.116 9.338 15.138 1.00 96.81 99 SER A C 1
ATOM 748 O O . SER A 1 99 ? -8.036 9.927 15.176 1.00 96.81 99 SER A O 1
ATOM 750 N N . GLU A 1 100 ? -9.219 8.063 14.746 1.00 97.06 100 GLU A N 1
ATOM 751 C CA . GLU A 1 100 ? -8.057 7.258 14.347 1.00 97.06 100 GLU A CA 1
ATOM 752 C C . GLU A 1 100 ? -7.384 7.822 13.084 1.00 97.06 100 GLU A C 1
ATOM 754 O O . GLU A 1 100 ? -6.158 7.918 13.022 1.00 97.06 100 GLU A O 1
ATOM 759 N N . ILE A 1 101 ? -8.178 8.243 12.092 1.00 97.81 101 ILE A N 1
ATOM 760 C CA . ILE A 1 101 ? -7.674 8.843 10.848 1.00 97.81 101 ILE A CA 1
ATOM 761 C C . ILE A 1 101 ? -6.947 10.164 11.128 1.00 97.81 101 ILE A C 1
ATOM 763 O O . ILE A 1 101 ? -5.839 10.364 10.627 1.00 97.81 101 ILE A O 1
ATOM 767 N N . ASN A 1 102 ? -7.544 11.050 11.930 1.00 97.88 102 ASN A N 1
ATOM 768 C CA . ASN A 1 102 ? -6.932 12.330 12.291 1.00 97.88 102 ASN A CA 1
ATOM 769 C C . ASN A 1 102 ? -5.636 12.126 13.069 1.00 97.88 102 ASN A C 1
ATOM 771 O O . ASN A 1 102 ? -4.610 12.687 12.698 1.00 97.88 102 ASN A O 1
ATOM 775 N N . SER A 1 103 ? -5.654 11.256 14.081 1.00 98.06 103 SER A N 1
ATOM 776 C CA . SER A 1 103 ? -4.469 10.969 14.888 1.00 98.06 103 SER A CA 1
ATOM 777 C C . SER A 1 103 ? -3.315 10.427 14.037 1.00 98.06 103 SER A C 1
ATOM 779 O O . SER A 1 103 ? -2.180 10.888 14.166 1.00 98.06 103 SER A O 1
ATOM 781 N N . ALA A 1 104 ? -3.593 9.496 13.118 1.00 98.19 104 ALA A N 1
ATOM 782 C CA . ALA A 1 104 ? -2.578 8.957 12.217 1.00 98.19 104 ALA A CA 1
ATOM 783 C C . ALA A 1 104 ? -2.012 10.020 11.259 1.00 98.19 104 ALA A C 1
ATOM 785 O O . ALA A 1 104 ? -0.800 10.055 11.040 1.00 98.19 104 ALA A O 1
ATOM 786 N N . ALA A 1 105 ? -2.865 10.887 10.704 1.00 98.38 105 ALA A N 1
ATOM 787 C CA . ALA A 1 105 ? -2.440 11.958 9.804 1.00 98.38 105 ALA A CA 1
ATOM 788 C C . ALA A 1 105 ? -1.594 13.022 10.526 1.00 98.38 105 ALA A C 1
ATOM 790 O O . ALA A 1 105 ? -0.533 13.390 10.029 1.00 98.38 105 ALA A O 1
ATOM 791 N N . GLU A 1 106 ? -2.009 13.453 11.720 1.00 98.31 106 GLU A N 1
ATOM 792 C CA . GLU A 1 106 ? -1.273 14.424 12.541 1.00 98.31 106 GLU A CA 1
ATOM 793 C C . GLU A 1 106 ? 0.106 13.894 12.948 1.00 98.31 106 GLU A C 1
ATOM 795 O O . GLU A 1 106 ? 1.114 14.589 12.806 1.00 98.31 106 GLU A O 1
ATOM 800 N N . MET A 1 107 ? 0.182 12.637 13.400 1.00 98.31 107 MET A N 1
ATOM 801 C CA . MET A 1 107 ? 1.466 12.003 13.706 1.00 98.31 107 MET A CA 1
ATOM 802 C C . MET A 1 107 ? 2.362 11.925 12.468 1.00 98.31 107 MET A C 1
ATOM 804 O O . MET A 1 107 ? 3.558 12.206 12.560 1.00 98.31 107 MET A O 1
ATOM 808 N N . ALA A 1 108 ? 1.804 11.562 11.311 1.00 98.12 108 ALA A N 1
ATOM 809 C CA . ALA A 1 108 ? 2.566 11.503 10.072 1.00 98.12 108 ALA A CA 1
ATOM 810 C C . ALA A 1 108 ? 3.104 12.886 9.675 1.00 98.12 108 ALA A C 1
ATOM 812 O O . ALA A 1 108 ? 4.280 12.987 9.340 1.00 98.12 108 ALA A O 1
ATOM 813 N N . ASP A 1 109 ? 2.305 13.949 9.788 1.00 97.75 109 ASP A N 1
ATOM 814 C CA . ASP A 1 109 ? 2.744 15.321 9.504 1.00 97.75 109 ASP A CA 1
ATOM 815 C C . ASP A 1 109 ? 3.934 15.744 10.371 1.00 97.75 109 ASP A C 1
ATOM 817 O O . ASP A 1 109 ? 4.940 16.242 9.852 1.00 97.75 109 ASP A O 1
ATOM 821 N N . VAL A 1 110 ? 3.859 15.485 11.679 1.00 97.62 110 VAL A N 1
ATOM 822 C CA . VAL A 1 110 ? 4.944 15.796 12.620 1.00 97.62 110 VAL A CA 1
ATOM 823 C C . VAL A 1 110 ? 6.224 15.038 12.257 1.00 97.62 110 VAL A C 1
ATOM 825 O O . VAL A 1 110 ? 7.301 15.633 12.183 1.00 97.62 110 VAL A O 1
ATOM 828 N N . LEU A 1 111 ? 6.126 13.731 12.005 1.00 97.62 111 LEU A N 1
ATOM 829 C CA . LEU A 1 111 ? 7.290 12.887 11.723 1.00 97.62 111 LEU A CA 1
ATOM 830 C C . LEU A 1 111 ? 7.926 13.204 10.362 1.00 97.62 111 LEU A C 1
ATOM 832 O O . LEU A 1 111 ? 9.151 13.321 10.258 1.00 97.62 111 LEU A O 1
ATOM 836 N N . LEU A 1 112 ? 7.105 13.413 9.331 1.00 96.88 112 LEU A N 1
ATOM 837 C CA . LEU A 1 112 ? 7.565 13.798 7.998 1.00 96.88 112 LEU A CA 1
ATOM 838 C C . LEU A 1 112 ? 8.241 15.174 8.023 1.00 96.88 112 LEU A C 1
ATOM 840 O O . LEU A 1 112 ? 9.308 15.336 7.420 1.00 96.88 112 LEU A O 1
ATOM 844 N N . GLY A 1 113 ? 7.662 16.141 8.743 1.00 95.12 113 GLY A N 1
ATOM 845 C CA . GLY A 1 113 ? 8.241 17.471 8.947 1.00 95.12 113 GLY A CA 1
ATOM 846 C C . GLY A 1 113 ? 9.568 17.435 9.712 1.00 95.12 113 GLY A C 1
ATOM 847 O O . GLY A 1 113 ? 10.478 18.198 9.398 1.00 95.12 113 GLY A O 1
ATOM 848 N N . ALA A 1 114 ? 9.731 16.483 10.634 1.00 94.88 114 ALA A N 1
ATOM 849 C CA . ALA A 1 114 ? 10.983 16.219 11.347 1.00 94.88 114 ALA A CA 1
ATOM 850 C C . ALA A 1 114 ? 12.025 15.430 10.522 1.00 94.88 114 ALA A C 1
ATOM 852 O O . ALA A 1 114 ? 13.017 14.951 11.076 1.00 94.88 114 ALA A O 1
ATOM 853 N N . HIS A 1 115 ? 11.812 15.281 9.210 1.00 94.12 115 HIS A N 1
ATOM 854 C CA . HIS A 1 115 ? 12.693 14.560 8.284 1.00 94.12 115 HIS A CA 1
ATOM 855 C C . HIS A 1 115 ? 12.841 13.058 8.597 1.00 94.12 115 HIS A C 1
ATOM 857 O O . HIS A 1 115 ? 13.842 12.441 8.228 1.00 94.12 115 HIS A O 1
ATOM 863 N N . GLN A 1 116 ? 11.853 12.457 9.272 1.00 95.19 116 GLN A N 1
ATOM 864 C CA . GLN A 1 116 ? 11.855 11.037 9.623 1.00 95.19 116 GLN A CA 1
ATOM 865 C C . GLN A 1 116 ? 11.021 10.240 8.620 1.00 95.19 116 GLN A C 1
ATOM 867 O O . GLN A 1 116 ? 9.834 10.511 8.419 1.00 95.19 116 GLN A O 1
ATOM 872 N N . ASP A 1 117 ? 11.636 9.233 7.997 1.00 95.62 117 ASP A N 1
ATOM 873 C CA . ASP A 1 117 ? 10.900 8.289 7.160 1.00 95.62 117 ASP A CA 1
ATOM 874 C C . ASP A 1 117 ? 9.854 7.579 8.031 1.00 95.62 117 ASP A C 1
ATOM 876 O O . ASP A 1 117 ? 10.140 7.136 9.147 1.00 95.62 117 ASP A O 1
ATOM 880 N N . THR A 1 118 ? 8.626 7.503 7.530 1.00 97.56 118 THR A N 1
ATOM 881 C CA . THR A 1 118 ? 7.465 7.056 8.301 1.00 97.56 118 THR A CA 1
ATOM 882 C C . THR A 1 118 ? 6.713 5.977 7.537 1.00 97.56 118 THR A C 1
ATOM 884 O O . THR A 1 118 ? 6.408 6.136 6.356 1.00 97.56 118 THR A O 1
ATOM 887 N N . ILE A 1 119 ? 6.400 4.873 8.209 1.00 97.06 119 ILE A N 1
ATOM 888 C CA . ILE A 1 119 ? 5.513 3.825 7.720 1.00 97.06 119 ILE A CA 1
ATOM 889 C C . ILE A 1 119 ? 4.162 3.917 8.425 1.00 97.06 119 ILE A C 1
ATOM 891 O O . ILE A 1 119 ? 4.085 3.870 9.648 1.00 97.06 119 ILE A O 1
ATOM 895 N N . ILE A 1 120 ? 3.097 4.017 7.638 1.00 97.12 120 ILE A N 1
ATOM 896 C CA . ILE A 1 120 ? 1.716 3.842 8.074 1.00 97.12 120 ILE A CA 1
ATOM 897 C C . ILE A 1 120 ? 1.303 2.438 7.662 1.00 97.12 120 ILE A C 1
ATOM 899 O O . ILE A 1 120 ? 1.326 2.097 6.477 1.00 97.12 120 ILE A O 1
ATOM 903 N N . MET A 1 121 ? 0.926 1.613 8.628 1.00 94.44 121 MET A N 1
ATOM 904 C CA . MET A 1 121 ? 0.475 0.254 8.360 1.00 94.44 121 MET A CA 1
ATOM 905 C C . MET A 1 121 ? -0.787 -0.076 9.136 1.00 94.44 121 MET A C 1
ATOM 907 O O . MET A 1 121 ? -0.988 0.399 10.247 1.00 94.44 121 MET A O 1
ATOM 911 N N . THR A 1 122 ? -1.642 -0.914 8.564 1.00 93.12 122 THR A N 1
ATOM 912 C CA . THR A 1 122 ? -2.794 -1.439 9.299 1.00 93.12 122 THR A CA 1
ATOM 913 C C . THR A 1 122 ? -2.348 -2.465 10.332 1.00 93.12 122 THR A C 1
ATOM 915 O O . THR A 1 122 ? -1.399 -3.225 10.096 1.00 93.12 122 THR A O 1
ATOM 918 N N . SER A 1 123 ? -3.085 -2.556 11.438 1.00 87.44 123 SER A N 1
ATOM 919 C CA . SER A 1 123 ? -2.892 -3.621 12.416 1.00 87.44 123 SER A CA 1
ATOM 920 C C . SER A 1 123 ? -3.000 -4.999 11.753 1.00 87.44 123 SER A C 1
ATOM 922 O O . SER A 1 123 ? -3.749 -5.218 10.797 1.00 87.44 123 SER A O 1
ATOM 924 N N . ARG A 1 124 ? -2.194 -5.954 12.229 1.00 72.56 124 ARG A N 1
ATOM 925 C CA . ARG A 1 124 ? -2.068 -7.286 11.605 1.00 72.56 124 ARG A CA 1
ATOM 926 C C . ARG A 1 124 ? -3.154 -8.279 12.022 1.00 72.56 124 ARG A C 1
ATOM 928 O O . ARG A 1 124 ? -3.114 -9.438 11.615 1.00 72.56 124 ARG A O 1
ATOM 935 N N . LYS A 1 125 ? -4.128 -7.839 12.822 1.00 72.06 125 LYS A N 1
ATOM 936 C CA . LYS A 1 125 ? -5.276 -8.651 13.233 1.00 72.06 125 LYS A CA 1
ATOM 937 C C . LYS A 1 125 ? -6.198 -8.838 12.030 1.00 72.06 125 LYS A C 1
ATOM 939 O O . LYS A 1 125 ? -6.762 -7.872 11.525 1.00 72.06 125 LYS A O 1
ATOM 944 N N . LEU A 1 126 ? -6.357 -10.083 11.580 1.00 73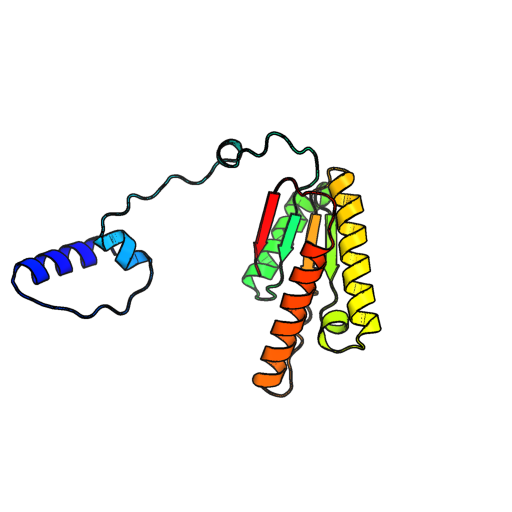.06 126 LEU A N 1
ATOM 945 C CA . LEU A 1 126 ? -7.311 -10.405 10.526 1.00 73.06 126 LEU A CA 1
ATOM 946 C C . LEU A 1 126 ? -8.730 -10.196 11.054 1.00 73.06 126 LEU A C 1
ATOM 948 O O . LEU A 1 126 ? -9.187 -10.922 11.937 1.00 73.06 126 LEU A O 1
ATOM 952 N N . ILE A 1 127 ? -9.419 -9.212 10.491 1.00 77.94 127 ILE A N 1
ATOM 953 C CA . ILE A 1 127 ? -10.827 -8.954 10.759 1.00 77.94 127 ILE A CA 1
ATOM 954 C C . ILE A 1 127 ? -11.608 -9.377 9.517 1.00 77.94 127 ILE A C 1
ATOM 956 O O . ILE A 1 127 ? -11.422 -8.823 8.436 1.00 77.94 127 ILE A O 1
ATOM 960 N N . THR A 1 128 ? -12.450 -10.396 9.668 1.00 78.12 128 THR A N 1
ATOM 961 C CA . THR A 1 128 ? -13.301 -10.927 8.595 1.00 78.12 128 THR A CA 1
ATOM 962 C C . THR A 1 128 ? -14.761 -10.819 8.998 1.00 78.12 128 THR A C 1
ATOM 964 O O . THR A 1 128 ? -15.103 -10.920 10.178 1.00 78.12 128 THR A O 1
ATOM 967 N N . GLY A 1 129 ? -15.615 -10.562 8.011 1.00 79.50 129 GLY A N 1
ATOM 968 C CA . GLY A 1 129 ? -17.059 -10.593 8.190 1.00 79.50 129 GLY A CA 1
ATOM 969 C C . GLY A 1 129 ? -17.576 -12.029 8.229 1.00 79.50 129 GLY A C 1
ATOM 970 O O . GLY A 1 129 ? -16.873 -12.971 7.864 1.00 79.50 129 GLY A O 1
ATOM 971 N N . LYS A 1 130 ? -18.838 -12.202 8.617 1.00 84.44 130 LYS A N 1
ATOM 972 C CA . LYS A 1 130 ? -19.524 -13.503 8.588 1.00 84.44 130 LYS A CA 1
ATOM 973 C C . LYS A 1 130 ? -19.788 -13.970 7.156 1.00 84.44 130 LYS A C 1
ATOM 975 O O . LYS A 1 130 ? -19.988 -15.159 6.922 1.00 84.44 130 LYS A O 1
ATOM 980 N N . THR A 1 131 ? -19.777 -13.039 6.200 1.00 88.00 131 THR A N 1
ATOM 981 C CA . THR A 1 131 ? -19.988 -13.300 4.773 1.00 88.00 131 THR A CA 1
ATOM 982 C C . THR A 1 131 ? -18.849 -12.737 3.907 1.00 88.00 131 THR A C 1
ATOM 984 O O . THR A 1 131 ? -18.117 -11.833 4.336 1.00 88.00 131 THR A O 1
ATOM 987 N N . PRO A 1 132 ? -18.688 -13.226 2.659 1.00 86.31 132 PRO A N 1
ATOM 988 C CA . PRO A 1 132 ? -17.750 -12.638 1.701 1.00 86.31 132 PRO A CA 1
ATOM 989 C C . PRO A 1 132 ? -18.018 -11.150 1.434 1.00 86.31 132 PRO A C 1
ATOM 991 O O . PRO A 1 132 ? -17.074 -10.371 1.325 1.00 86.31 132 PRO A O 1
ATOM 994 N N . SER A 1 133 ? -19.291 -10.747 1.380 1.00 89.31 133 SER A N 1
ATOM 995 C CA . SER A 1 133 ? -19.697 -9.354 1.160 1.00 89.31 133 SER A CA 1
ATOM 996 C C . SER A 1 133 ? -19.309 -8.449 2.328 1.00 89.31 133 SER A C 1
ATOM 998 O O . SER A 1 133 ? -18.731 -7.391 2.107 1.00 89.31 133 SER A O 1
ATOM 1000 N N . GLU A 1 134 ? -19.538 -8.887 3.570 1.00 87.25 134 GLU A N 1
ATOM 1001 C CA . GLU A 1 134 ? -19.100 -8.146 4.762 1.00 87.25 134 GLU A CA 1
ATOM 1002 C C . GLU A 1 134 ? -17.572 -8.027 4.819 1.00 87.25 134 GLU A C 1
ATOM 1004 O O . GLU A 1 134 ? -17.030 -6.973 5.143 1.00 87.25 134 GLU A O 1
ATOM 1009 N N . SER A 1 135 ? -16.854 -9.091 4.450 1.00 87.56 135 SER A N 1
ATOM 1010 C CA . SER A 1 135 ? -15.388 -9.060 4.374 1.00 87.56 135 SER A CA 1
ATOM 1011 C C . SER A 1 135 ? -14.892 -8.078 3.308 1.00 87.56 135 SER A C 1
ATOM 1013 O O . SER A 1 135 ? -13.899 -7.380 3.517 1.00 87.56 135 SER A O 1
ATOM 1015 N N . LEU A 1 136 ? -15.585 -7.987 2.170 1.00 87.38 136 LEU A N 1
ATOM 1016 C CA . LEU A 1 136 ? -15.289 -7.003 1.131 1.00 87.38 136 LEU A CA 1
ATOM 1017 C C . LEU A 1 136 ? -15.548 -5.571 1.619 1.00 87.38 136 LEU A C 1
ATOM 1019 O O . LEU A 1 136 ? -14.730 -4.688 1.365 1.00 87.38 136 LEU A O 1
ATOM 1023 N N . GLU A 1 137 ? -16.635 -5.347 2.356 1.00 89.25 137 GLU A N 1
ATOM 1024 C CA . GLU A 1 137 ? -16.961 -4.043 2.938 1.00 89.25 137 GLU A CA 1
ATOM 1025 C C . GLU A 1 137 ? -15.911 -3.597 3.967 1.00 89.25 137 GLU A C 1
ATOM 1027 O O . GLU A 1 137 ? -15.471 -2.447 3.942 1.00 89.25 137 GLU A O 1
ATOM 1032 N N . ILE A 1 138 ? -15.440 -4.511 4.823 1.00 88.88 138 ILE A N 1
ATOM 1033 C CA . ILE A 1 138 ? -14.337 -4.246 5.760 1.00 88.88 138 ILE A CA 1
ATOM 1034 C C . ILE A 1 138 ? -13.078 -3.826 4.990 1.00 88.88 138 ILE A C 1
ATOM 1036 O O . ILE A 1 138 ? -12.502 -2.779 5.286 1.00 88.88 138 ILE A O 1
ATOM 1040 N N . ASN A 1 139 ? -12.682 -4.581 3.958 1.00 88.69 139 ASN A N 1
ATOM 1041 C CA . ASN A 1 139 ? -11.515 -4.243 3.132 1.00 88.69 139 ASN A CA 1
ATOM 1042 C C . ASN A 1 139 ? -11.653 -2.864 2.464 1.00 88.69 139 ASN A C 1
ATOM 1044 O O . ASN A 1 139 ? -10.678 -2.110 2.387 1.00 88.69 139 ASN A O 1
ATOM 1048 N N . PHE A 1 140 ? -12.859 -2.517 2.005 1.00 90.62 140 PHE A N 1
ATOM 1049 C CA . PHE A 1 140 ? -13.149 -1.202 1.442 1.00 90.62 140 PHE A CA 1
ATOM 1050 C C . PHE A 1 140 ? -12.998 -0.085 2.483 1.00 90.62 140 PHE A C 1
ATOM 1052 O O . PHE A 1 140 ? -12.299 0.890 2.213 1.00 90.62 140 PHE A O 1
ATOM 1059 N N . LYS A 1 141 ? -13.576 -0.240 3.685 1.00 92.50 141 LYS A N 1
ATOM 1060 C CA . LYS A 1 141 ? -13.469 0.746 4.780 1.00 92.50 141 LYS A CA 1
ATOM 1061 C C . LYS A 1 141 ? -12.025 0.976 5.225 1.00 92.50 141 LYS A C 1
ATOM 1063 O O . LYS A 1 141 ? -11.627 2.112 5.467 1.00 92.50 141 LYS A O 1
ATOM 1068 N N . VAL A 1 142 ? -11.228 -0.089 5.299 1.00 92.25 142 VAL A N 1
ATOM 1069 C CA . VAL A 1 142 ? -9.803 0.001 5.653 1.00 92.25 142 VAL A CA 1
ATOM 1070 C C . VAL A 1 142 ? -9.020 0.734 4.566 1.00 92.25 142 VAL A C 1
ATOM 1072 O O . VAL A 1 142 ? -8.247 1.644 4.860 1.00 92.25 142 VAL A O 1
ATOM 1075 N N . SER A 1 143 ? -9.248 0.378 3.299 1.00 92.19 143 SER A N 1
ATOM 1076 C CA . SER A 1 143 ? -8.569 1.019 2.170 1.00 92.19 143 SER A CA 1
ATOM 1077 C C . SER A 1 143 ? -8.935 2.500 2.061 1.00 92.19 143 SER A C 1
ATOM 1079 O O . SER A 1 143 ? -8.054 3.331 1.840 1.00 92.19 143 SER A O 1
ATOM 1081 N N . SER A 1 144 ? -10.212 2.851 2.258 1.00 95.00 144 SER A N 1
ATOM 1082 C CA . SER A 1 144 ? -10.658 4.247 2.237 1.00 95.00 144 SER A CA 1
ATOM 1083 C C . SER A 1 144 ? -10.067 5.051 3.392 1.00 95.00 144 SER A C 1
ATOM 1085 O O . SER A 1 144 ? -9.611 6.168 3.166 1.00 95.00 144 SER A O 1
ATOM 1087 N N . ALA A 1 145 ? -9.971 4.469 4.592 1.00 95.69 145 ALA A N 1
ATOM 1088 C CA . ALA A 1 145 ? -9.332 5.116 5.734 1.00 95.69 145 ALA A CA 1
ATOM 1089 C C . ALA A 1 145 ? -7.849 5.427 5.467 1.00 95.69 145 ALA A C 1
ATOM 1091 O O . ALA A 1 145 ? -7.412 6.545 5.719 1.00 95.69 145 ALA A O 1
ATOM 1092 N N . LEU A 1 146 ? -7.081 4.494 4.887 1.00 96.12 146 LEU A N 1
ATOM 1093 C CA . LEU A 1 146 ? -5.683 4.759 4.515 1.00 96.12 146 LEU A CA 1
ATOM 1094 C C . LEU A 1 146 ? -5.559 5.881 3.477 1.00 96.12 146 LEU A C 1
ATOM 1096 O O . LEU A 1 146 ? -4.676 6.729 3.590 1.00 96.12 146 LEU A O 1
ATOM 1100 N N . VAL A 1 147 ? -6.448 5.910 2.479 1.00 96.31 147 VAL A N 1
ATOM 1101 C CA . VAL A 1 147 ? -6.487 6.998 1.490 1.00 96.31 147 VAL A CA 1
ATOM 1102 C C . VAL A 1 147 ? -6.806 8.332 2.164 1.00 96.31 147 VAL A C 1
ATOM 1104 O O . VAL A 1 147 ? -6.176 9.337 1.847 1.00 96.31 147 VAL A O 1
ATOM 1107 N N . GLU A 1 148 ? -7.754 8.361 3.098 1.00 97.56 148 GLU A N 1
ATOM 1108 C CA . GLU A 1 148 ? -8.100 9.571 3.845 1.00 97.56 148 GLU A CA 1
ATOM 1109 C C . GLU A 1 148 ? -6.957 10.071 4.721 1.00 97.56 148 GLU A C 1
ATOM 1111 O O . GLU A 1 148 ? -6.693 11.270 4.707 1.00 97.56 148 GLU A O 1
ATOM 1116 N N . ILE A 1 149 ? -6.238 9.178 5.406 1.00 97.88 149 ILE A N 1
ATOM 1117 C CA . ILE A 1 149 ? -5.034 9.539 6.165 1.00 97.88 149 ILE A CA 1
ATOM 1118 C C . ILE A 1 149 ? -4.031 10.228 5.237 1.00 97.88 149 ILE A C 1
ATOM 1120 O O . ILE A 1 149 ? -3.626 11.356 5.501 1.00 97.88 149 ILE A O 1
ATOM 1124 N N . VAL A 1 150 ? -3.697 9.605 4.101 1.00 97.25 150 VAL A N 1
ATOM 1125 C CA . VAL A 1 150 ? -2.746 10.177 3.130 1.00 97.25 150 VAL A CA 1
ATOM 1126 C C . VAL A 1 150 ? -3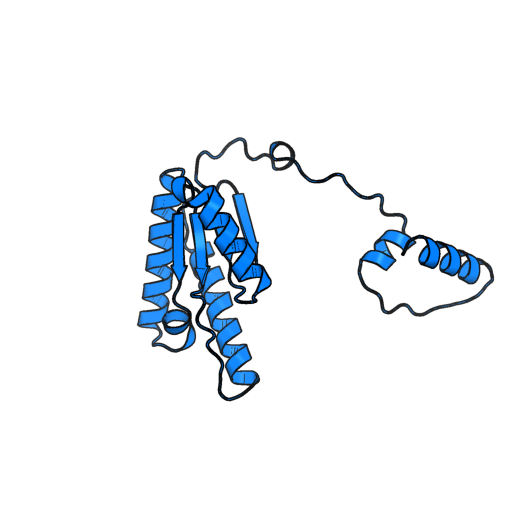.222 11.526 2.584 1.00 97.25 150 VAL A C 1
ATOM 1128 O O . VAL A 1 150 ? -2.402 12.406 2.345 1.00 97.25 150 VAL A O 1
ATOM 1131 N N . ARG A 1 151 ? -4.533 11.718 2.398 1.00 97.31 151 ARG A N 1
ATOM 1132 C CA . ARG A 1 151 ? -5.107 12.993 1.934 1.00 97.31 151 ARG A CA 1
ATOM 1133 C C . ARG A 1 151 ? -5.086 14.101 2.986 1.00 97.31 151 ARG A C 1
ATOM 1135 O O . ARG A 1 151 ? -5.144 15.263 2.595 1.00 97.31 151 ARG A O 1
ATOM 1142 N N . ARG A 1 152 ? -5.076 13.756 4.277 1.00 97.94 152 ARG A N 1
ATOM 1143 C CA . ARG A 1 152 ? -5.052 14.720 5.391 1.00 97.94 152 ARG A CA 1
ATOM 1144 C C . ARG A 1 152 ? -3.635 15.146 5.777 1.00 97.94 152 ARG A C 1
ATOM 1146 O O . ARG A 1 152 ? -3.491 16.203 6.373 1.00 97.94 152 ARG A O 1
ATOM 1153 N N . ILE A 1 153 ? -2.618 14.371 5.399 1.00 97.62 153 ILE A N 1
ATOM 1154 C CA . ILE A 1 153 ? -1.206 14.748 5.546 1.00 97.62 153 ILE A CA 1
ATOM 1155 C C . ILE A 1 153 ? -0.934 16.012 4.719 1.00 97.62 153 ILE A C 1
ATOM 1157 O O . ILE A 1 153 ? -1.087 16.024 3.495 1.00 97.62 153 ILE A O 1
ATOM 1161 N N . THR A 1 154 ? -0.520 17.076 5.395 1.00 96.19 154 THR A N 1
ATOM 1162 C CA . THR A 1 154 ? -0.165 18.365 4.793 1.00 96.19 154 THR A CA 1
ATOM 1163 C C . THR A 1 154 ? 1.327 18.466 4.477 1.00 96.19 154 THR A C 1
ATOM 1165 O O . THR A 1 154 ? 1.723 19.127 3.510 1.00 96.19 154 THR A O 1
ATOM 1168 N N . ALA A 1 155 ? 2.172 17.775 5.245 1.00 94.38 155 ALA A N 1
ATOM 1169 C CA . ALA A 1 155 ? 3.602 17.695 5.024 1.00 94.38 155 ALA A CA 1
ATOM 1170 C C . ALA A 1 155 ? 3.877 16.882 3.759 1.00 94.38 155 ALA A C 1
ATOM 1172 O O . ALA A 1 155 ? 3.687 15.670 3.717 1.00 94.38 155 ALA A O 1
ATOM 1173 N N . LYS A 1 156 ? 4.374 17.543 2.711 1.00 92.62 156 LYS A N 1
ATOM 1174 C CA . LYS A 1 156 ? 4.709 16.880 1.448 1.00 92.62 156 LYS A CA 1
ATOM 1175 C C . LYS A 1 156 ? 5.808 15.831 1.675 1.00 92.62 156 LYS A C 1
ATOM 1177 O O . LYS A 1 156 ? 6.946 16.229 1.954 1.00 92.62 156 LYS A O 1
ATOM 1182 N N . PRO A 1 157 ? 5.525 14.523 1.531 1.00 93.50 157 PRO A N 1
ATOM 1183 C CA . PRO A 1 157 ? 6.547 13.503 1.683 1.00 93.50 157 PRO A CA 1
ATOM 1184 C C . PRO A 1 157 ? 7.569 13.623 0.561 1.00 93.50 157 PRO A C 1
ATOM 1186 O O . PRO A 1 157 ? 7.248 13.983 -0.575 1.00 93.50 157 PRO A O 1
ATOM 1189 N N . ARG A 1 158 ? 8.807 13.253 0.864 1.00 91.50 158 ARG A N 1
ATOM 1190 C CA . ARG A 1 158 ? 9.881 13.213 -0.127 1.00 91.50 158 ARG A CA 1
ATOM 1191 C C . ARG A 1 158 ? 9.634 12.154 -1.209 1.00 91.50 158 ARG A C 1
ATOM 1193 O O . ARG A 1 158 ? 9.978 12.358 -2.369 1.00 91.50 158 ARG A O 1
ATOM 1200 N N . TYR A 1 159 ? 9.027 11.036 -0.829 1.00 91.00 159 TYR A N 1
ATOM 1201 C CA . TYR A 1 159 ? 8.521 9.999 -1.723 1.00 91.00 159 TYR A CA 1
ATOM 1202 C C . TYR A 1 159 ? 7.350 9.281 -1.050 1.00 91.00 159 TYR A C 1
ATOM 1204 O O . TYR A 1 159 ? 7.215 9.336 0.173 1.00 91.00 159 TYR A O 1
ATOM 1212 N N . ILE A 1 160 ? 6.535 8.582 -1.842 1.00 93.12 160 ILE A N 1
ATOM 1213 C CA . ILE A 1 160 ? 5.499 7.679 -1.334 1.00 93.12 160 ILE A CA 1
ATOM 1214 C C . ILE A 1 160 ? 5.733 6.284 -1.915 1.00 93.12 160 ILE A C 1
ATOM 1216 O O . ILE A 1 160 ? 5.810 6.124 -3.133 1.00 93.12 160 ILE A O 1
ATOM 1220 N N . LEU A 1 161 ? 5.819 5.276 -1.048 1.00 92.69 161 LEU A N 1
ATOM 1221 C CA . LEU A 1 161 ? 5.805 3.863 -1.418 1.00 92.69 161 LEU A CA 1
ATOM 1222 C C . LEU A 1 161 ? 4.516 3.230 -0.895 1.00 92.69 161 LEU A C 1
ATOM 1224 O O . LEU A 1 161 ? 4.291 3.197 0.310 1.00 92.69 161 LEU A O 1
ATOM 1228 N N . ALA A 1 162 ? 3.681 2.699 -1.783 1.00 92.75 162 ALA A N 1
ATOM 1229 C CA . ALA A 1 162 ? 2.411 2.096 -1.398 1.00 92.75 162 ALA A CA 1
ATOM 1230 C C . ALA A 1 162 ? 2.388 0.594 -1.698 1.00 92.75 162 ALA A C 1
ATOM 1232 O O . ALA A 1 162 ? 2.631 0.163 -2.828 1.00 92.75 162 ALA A O 1
ATOM 1233 N N . LYS A 1 163 ? 2.039 -0.200 -0.683 1.00 87.62 163 LYS A N 1
ATOM 1234 C CA . LYS A 1 163 ? 1.645 -1.603 -0.821 1.00 87.62 163 LYS A CA 1
ATOM 1235 C C . LYS A 1 163 ? 0.282 -1.805 -0.164 1.00 87.62 163 LYS A C 1
ATOM 1237 O O . LYS A 1 163 ? 0.165 -2.300 0.956 1.00 87.62 163 LYS A O 1
ATOM 1242 N N . VAL A 1 164 ? -0.743 -1.380 -0.884 1.00 68.56 164 VAL A N 1
ATOM 1243 C CA . VAL A 1 164 ? -2.149 -1.606 -0.535 1.00 68.56 164 VAL A CA 1
ATOM 1244 C C . VAL A 1 164 ? -2.596 -2.982 -1.013 1.00 68.56 164 VAL A C 1
ATOM 1246 O O . VAL A 1 164 ? -2.095 -3.439 -2.074 1.00 68.56 164 VAL A O 1
#

Organism: Cephalotus follicularis (NCBI:txid3775)

Radius of gyration: 21.51 Å; chains: 1; bounding box: 39×38×59 Å

Secondary structure (DSSP, 8-state):
-HHHHHHHHHHHHTT--------HHHHHHHTTPPPPPPPPGGGGT--S--SPPEEEE---SHHHHHHHHHHHHHHTTTEEEEEE-HHHHHTS-HHHHHHHHHHHHHHHHHHHHTT-EEEEEE-S-----SSHHHHHHHHHHHHHHHHHHHHH--S--S-EEEE-

Foldseek 3Di:
DLVVLVVVVVVVVVVDDDDDDDDPVSVCSNVVPDDDDDDDPVNVVLPPDLFAAEEEAEDLDPVVVVVVVVCCVVCVVQEAEDEQELCQQQPDDPVSNVVSLVVLLVVNLVCRVVSGHYYYYYDNDDDADPDPVSRVSSSVSSVVSSVSSVVSNPRDHSYYHYDD

Sequence (164 aa):
MTVFAAGMIQAELKGKSFLCRSAASFVSARIGIIPKSPLLPKDLGINKERNGGLIVVGSYVPKTTKQIEELISQCGRVLRTIEVSVEKVSMKSSEERESEINSAAEMADVLLGAHQDTIIMTSRKLITGKTPSESLEINFKVSSALVEIVRRITAKPRYILAKV

InterPro domains:
  IPR031475 Four-carbon acid sugar kinase, nucleotide binding domain [PF17042] (54-160)
  IPR042213 Four-carbon acid sugar kinase, nucleotide binding domain superfamily [G3DSA:3.40.980.20] (45-163)

pLDDT: mean 91.39, std 6.78, range [66.0, 98.38]